Protein AF-R8CQ64-F1 (afdb_monomer_lite)

Radius of gyration: 15.0 Å; chains: 1; bounding box: 40×34×37 Å

Secondary structure (DSSP, 8-state):
------EE-TT-HHHHHHHHHTT--PEEP---TT-EETTEETHHHHHHHHHHHHHTT---PPP-SS---HHHHHHHTT--B-TTSPBPSSS-HHHHHHHHHHHHHIIIII-

pLDDT: mean 89.71, std 6.88, range [57.56, 97.0]

Organism: NCBI:txid1053205

Structure (mmCIF, N/CA/C/O backbone):
data_AF-R8CQ64-F1
#
_entry.id   AF-R8CQ64-F1
#
loop_
_atom_site.group_PDB
_atom_site.id
_atom_site.type_symbol
_atom_site.label_atom_id
_atom_site.label_alt_id
_atom_site.label_comp_id
_atom_site.label_asym_id
_atom_site.label_entity_id
_atom_site.label_seq_id
_atom_site.pdbx_PDB_ins_code
_atom_site.Cartn_x
_atom_site.Cartn_y
_atom_site.Cartn_z
_atom_site.occupancy
_atom_site.B_iso_or_equiv
_atom_site.auth_seq_id
_atom_site.auth_comp_id
_atom_site.auth_asym_id
_atom_site.auth_atom_id
_atom_site.pdbx_PDB_model_num
ATOM 1 N N . MET A 1 1 ? -7.937 -8.989 15.091 1.00 57.56 1 MET A N 1
ATOM 2 C CA . MET A 1 1 ? -7.576 -7.657 14.560 1.00 57.56 1 MET A CA 1
ATOM 3 C C . MET A 1 1 ? -8.377 -6.608 15.317 1.00 57.56 1 MET A C 1
ATOM 5 O O . MET A 1 1 ? -9.528 -6.883 15.626 1.00 57.56 1 MET A O 1
ATOM 9 N N . GLN A 1 2 ? -7.786 -5.466 15.674 1.00 62.28 2 GLN A N 1
ATOM 10 C CA . GLN A 1 2 ? -8.544 -4.305 16.157 1.00 62.28 2 GLN A CA 1
ATOM 11 C C . GLN A 1 2 ? -8.564 -3.273 15.032 1.00 62.28 2 GLN A C 1
ATOM 13 O O . GLN A 1 2 ? -7.505 -2.829 14.599 1.00 62.28 2 GLN A O 1
ATOM 18 N N . TYR A 1 3 ? -9.753 -2.933 14.543 1.00 68.56 3 TYR A N 1
ATOM 19 C CA . TYR A 1 3 ? -9.938 -1.910 13.517 1.00 68.56 3 TYR A CA 1
ATOM 20 C C . TYR A 1 3 ? -10.110 -0.567 14.216 1.00 68.56 3 TYR A C 1
ATOM 22 O O . TYR A 1 3 ? -11.097 -0.358 14.919 1.00 68.56 3 TYR A O 1
ATOM 30 N N . THR A 1 4 ? -9.115 0.306 14.095 1.00 75.12 4 THR A N 1
ATOM 31 C CA . THR A 1 4 ? -9.061 1.551 14.876 1.00 75.12 4 THR A CA 1
ATOM 32 C C . THR A 1 4 ? -9.400 2.792 14.066 1.00 75.12 4 THR A C 1
ATOM 34 O O . THR A 1 4 ? -9.793 3.789 14.655 1.00 75.12 4 THR A O 1
ATOM 37 N N . GLU A 1 5 ? -9.235 2.751 12.744 1.00 84.12 5 GLU A N 1
ATOM 38 C CA . GLU A 1 5 ? -9.330 3.932 11.887 1.00 84.12 5 GLU A CA 1
ATOM 39 C C . GLU A 1 5 ? -9.772 3.534 10.475 1.00 84.12 5 GLU A C 1
ATOM 41 O O . GLU A 1 5 ? -9.402 2.463 9.988 1.00 84.12 5 GLU A O 1
ATOM 46 N N . VAL A 1 6 ? -10.556 4.397 9.823 1.00 89.12 6 VAL A N 1
ATOM 47 C CA . VAL A 1 6 ? -11.001 4.207 8.436 1.00 89.12 6 VAL A CA 1
ATOM 48 C C . VAL A 1 6 ? -10.462 5.358 7.607 1.00 89.12 6 VAL A C 1
ATOM 50 O O . VAL A 1 6 ? -10.837 6.509 7.815 1.00 89.12 6 VAL A O 1
ATOM 53 N N . PHE A 1 7 ? -9.603 5.050 6.642 1.00 89.38 7 PHE A N 1
ATOM 54 C CA . PHE A 1 7 ? -9.057 6.045 5.731 1.00 89.38 7 PHE A CA 1
ATOM 55 C C . PHE A 1 7 ? -9.829 6.063 4.419 1.00 89.38 7 PHE A C 1
ATOM 57 O O . PHE A 1 7 ? -10.164 5.018 3.867 1.00 89.38 7 PHE A O 1
ATOM 64 N N . VAL A 1 8 ? -10.094 7.262 3.905 1.00 91.62 8 VAL A N 1
ATOM 65 C CA . VAL A 1 8 ? -10.775 7.441 2.620 1.00 91.62 8 VAL A CA 1
ATOM 66 C C . VAL A 1 8 ? -9.991 8.407 1.743 1.00 91.62 8 VAL A C 1
ATOM 68 O O . VAL A 1 8 ? -9.499 9.442 2.214 1.00 91.62 8 VAL A O 1
ATOM 71 N N . ASP A 1 9 ? -9.905 8.072 0.455 1.00 88.56 9 ASP A N 1
ATOM 72 C CA . ASP A 1 9 ? -9.287 8.923 -0.557 1.00 88.56 9 ASP A CA 1
ATOM 73 C C . ASP A 1 9 ? -9.901 10.343 -0.546 1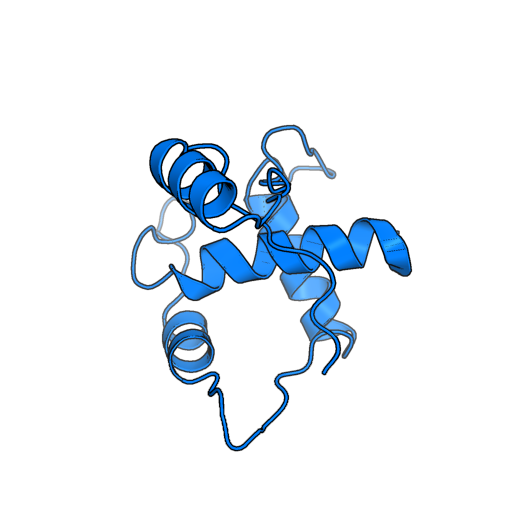.00 88.56 9 ASP A C 1
ATOM 75 O O . ASP A 1 9 ? -11.125 10.495 -0.404 1.00 88.56 9 ASP A O 1
ATOM 79 N N . PRO A 1 10 ? -9.103 11.420 -0.695 1.00 87.38 10 PRO A N 1
ATOM 80 C CA . PRO A 1 10 ? -9.616 12.785 -0.609 1.00 87.38 10 PRO A CA 1
ATOM 81 C C . PRO A 1 10 ? -10.662 13.133 -1.682 1.00 87.38 10 PRO A C 1
ATOM 83 O O . PRO A 1 10 ? -11.471 14.045 -1.467 1.00 87.38 10 PRO A O 1
ATOM 86 N N . ALA A 1 11 ? -10.654 12.441 -2.825 1.00 89.62 11 ALA A N 1
ATOM 87 C CA . ALA A 1 11 ? -11.611 12.614 -3.911 1.00 89.62 11 ALA A CA 1
ATOM 88 C C . ALA A 1 11 ? -12.969 11.950 -3.619 1.00 89.62 11 ALA A C 1
ATOM 90 O O . ALA A 1 11 ? -13.995 12.422 -4.117 1.00 89.62 11 ALA A O 1
ATOM 91 N N . CYS A 1 12 ? -13.021 10.931 -2.755 1.00 92.50 12 CYS A N 1
ATOM 92 C CA . CYS A 1 12 ? -14.225 10.159 -2.424 1.00 92.50 12 CYS A CA 1
ATOM 93 C C . CYS A 1 12 ? -15.146 10.872 -1.414 1.00 92.50 12 CYS A C 1
ATOM 95 O O . CYS A 1 12 ? -15.534 10.321 -0.385 1.00 92.50 12 CYS A O 1
ATOM 97 N N . LYS A 1 13 ? -15.535 12.120 -1.707 1.00 92.75 13 LYS A N 1
ATOM 98 C CA . LYS A 1 13 ? -16.343 12.950 -0.795 1.00 92.75 13 LYS A CA 1
ATOM 99 C C . LYS A 1 13 ? -17.699 12.324 -0.452 1.00 92.75 13 LYS A C 1
ATOM 101 O O . LYS A 1 13 ? -18.063 12.342 0.714 1.00 92.75 13 LYS A O 1
ATOM 106 N N . SER A 1 14 ? -18.401 11.754 -1.438 1.00 95.62 14 SER A N 1
ATOM 107 C CA . SER A 1 14 ? -19.717 11.124 -1.223 1.00 95.62 14 SER A CA 1
ATOM 108 C C . SER A 1 14 ? -19.633 9.963 -0.235 1.00 95.62 14 SER A C 1
ATOM 110 O O . SER A 1 14 ? -20.407 9.911 0.712 1.00 95.62 14 SER A O 1
ATOM 112 N N . LEU A 1 15 ? -18.632 9.092 -0.400 1.00 94.44 15 LEU A N 1
ATOM 113 C CA . LEU A 1 15 ? -18.414 7.953 0.491 1.00 94.44 15 LEU A CA 1
ATOM 114 C C . LEU A 1 15 ? -18.175 8.404 1.936 1.00 94.44 15 LEU A C 1
ATOM 116 O O . LEU A 1 15 ? -18.703 7.802 2.862 1.00 94.44 15 LEU A O 1
ATOM 120 N N . ARG A 1 16 ? -17.414 9.485 2.151 1.00 93.56 16 ARG A N 1
ATOM 121 C CA . ARG A 1 16 ? -17.204 10.004 3.512 1.00 93.56 16 ARG A CA 1
ATOM 122 C C . ARG A 1 16 ? -18.505 10.471 4.158 1.00 93.56 16 ARG A C 1
ATOM 124 O O . ARG A 1 16 ? -18.729 10.166 5.323 1.00 93.56 16 ARG A O 1
ATOM 131 N N . GLU A 1 17 ? -19.366 11.157 3.408 1.00 95.25 17 GLU A N 1
ATOM 132 C CA . GLU A 1 17 ? -20.675 11.566 3.931 1.00 95.25 17 GLU A CA 1
ATOM 133 C C . GLU A 1 17 ? -21.584 10.363 4.211 1.00 95.25 17 GLU A C 1
ATOM 135 O O . GLU A 1 17 ? -22.288 10.347 5.218 1.00 95.25 17 GLU A O 1
ATOM 140 N N . GLU A 1 18 ? -21.529 9.318 3.385 1.00 96.50 18 GLU A N 1
ATOM 141 C CA . GLU A 1 18 ? -22.249 8.066 3.643 1.00 96.50 18 GLU A CA 1
ATOM 142 C C . GLU A 1 18 ? -21.749 7.358 4.911 1.00 96.50 18 GLU A C 1
ATOM 144 O O . GLU A 1 18 ? -22.557 6.895 5.716 1.00 96.50 18 GLU A O 1
ATOM 149 N N . LEU A 1 19 ? -20.434 7.337 5.150 1.00 94.94 19 LEU A N 1
ATOM 150 C CA . LEU A 1 19 ? -19.851 6.803 6.385 1.00 94.94 19 LEU A CA 1
ATOM 151 C C . LEU A 1 19 ? -20.298 7.601 7.620 1.00 94.94 19 LEU A C 1
ATOM 153 O O . LEU A 1 19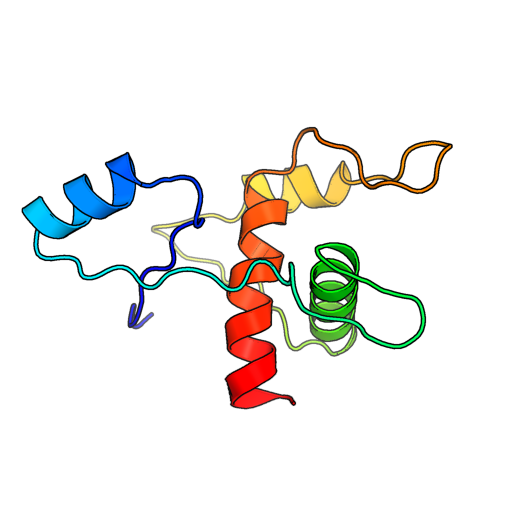 ? -20.631 7.000 8.646 1.00 94.94 19 LEU A O 1
ATOM 157 N N . HIS A 1 20 ? -20.401 8.932 7.516 1.00 94.19 20 HIS A N 1
ATOM 158 C CA . HIS A 1 20 ? -20.931 9.767 8.598 1.00 94.19 20 HIS A CA 1
ATOM 159 C C . HIS A 1 20 ? -22.372 9.388 8.976 1.00 94.19 20 HIS A C 1
ATOM 161 O O . HIS A 1 20 ? -22.705 9.383 10.164 1.00 94.19 20 HIS A O 1
ATOM 167 N N . LEU A 1 21 ? -23.217 9.032 7.999 1.00 97.00 21 LEU A N 1
ATOM 168 C CA . LEU A 1 21 ? -24.609 8.626 8.242 1.00 97.00 21 LEU A CA 1
ATOM 169 C C . LEU A 1 21 ? -24.723 7.338 9.067 1.00 97.00 21 LEU A C 1
ATOM 171 O O . LEU A 1 21 ? -25.706 7.166 9.787 1.00 97.00 21 LEU A O 1
ATOM 175 N N . ILE A 1 22 ? -23.717 6.463 9.000 1.00 95.56 22 ILE A N 1
ATOM 176 C CA . ILE A 1 22 ? -23.633 5.229 9.799 1.00 95.56 22 ILE A CA 1
ATOM 177 C C . ILE A 1 22 ? -22.686 5.361 11.002 1.00 95.56 22 ILE A C 1
ATOM 179 O O . ILE A 1 22 ? -22.222 4.363 11.548 1.00 95.56 22 ILE A O 1
ATOM 183 N N . CYS A 1 23 ? -22.418 6.598 11.434 1.00 92.94 23 CYS A N 1
ATOM 184 C CA . CYS A 1 23 ? -21.596 6.936 12.600 1.00 92.94 23 CYS A CA 1
ATOM 185 C C . CYS A 1 23 ? -20.122 6.499 12.514 1.00 92.94 23 CYS A C 1
ATOM 187 O O . CYS A 1 23 ? -19.446 6.430 13.541 1.00 92.94 23 CYS A O 1
ATOM 189 N N . ILE A 1 24 ? -19.597 6.269 11.310 1.00 92.62 24 ILE A N 1
ATOM 190 C CA . ILE A 1 24 ? -18.162 6.094 11.077 1.00 92.62 24 ILE A CA 1
ATOM 191 C C . ILE A 1 24 ? -17.561 7.473 10.796 1.00 92.62 24 ILE A C 1
ATOM 193 O O . ILE A 1 24 ? -18.092 8.237 9.994 1.00 92.62 24 ILE A O 1
ATOM 197 N N . GLN A 1 25 ? -16.467 7.812 11.476 1.00 91.12 25 GLN A N 1
ATOM 198 C CA . GLN A 1 25 ? -15.737 9.069 11.284 1.00 91.12 25 GLN A CA 1
ATOM 199 C C . GLN A 1 25 ? -14.453 8.779 10.496 1.00 91.12 25 GLN A C 1
ATOM 201 O O . GLN A 1 25 ? -13.457 8.412 11.113 1.00 91.12 25 GLN A O 1
ATOM 206 N N . PRO A 1 26 ? -14.463 8.865 9.152 1.00 91.69 26 PRO A N 1
ATOM 207 C CA . PRO A 1 26 ? -13.292 8.542 8.356 1.00 91.69 26 PRO A CA 1
ATOM 208 C C . PRO A 1 26 ? -12.246 9.658 8.390 1.00 91.69 26 PRO A C 1
ATOM 210 O O . PRO A 1 26 ? -12.554 10.846 8.254 1.00 91.69 26 PRO A O 1
ATOM 213 N N . SER A 1 27 ? -10.984 9.257 8.447 1.00 89.94 27 SER A N 1
ATOM 214 C CA . SER A 1 27 ? -9.843 10.140 8.252 1.00 89.94 27 SER A CA 1
ATOM 215 C C . SER A 1 27 ? -9.534 10.333 6.766 1.00 89.94 27 SER A C 1
ATOM 217 O O . SER A 1 27 ? -9.633 9.416 5.946 1.00 89.94 27 SER A O 1
ATOM 219 N N . VAL A 1 28 ? -9.122 11.549 6.398 1.00 86.88 28 VAL A N 1
ATOM 220 C CA . VAL A 1 28 ? -8.601 11.810 5.050 1.00 86.88 28 VAL A CA 1
ATOM 221 C C . VAL A 1 28 ? -7.230 11.177 4.933 1.00 86.88 28 VAL A C 1
ATOM 223 O O . VAL A 1 28 ? -6.354 11.428 5.761 1.00 86.88 28 VAL A O 1
ATOM 226 N N . VAL A 1 29 ? -7.044 10.381 3.891 1.00 84.31 29 VAL A N 1
ATOM 227 C CA . VAL A 1 29 ? -5.804 9.644 3.734 1.00 84.31 29 VAL A CA 1
ATOM 228 C C . VAL A 1 29 ? -4.650 10.509 3.227 1.00 84.31 29 VAL A C 1
ATOM 230 O O . VAL A 1 29 ? -4.837 11.472 2.478 1.00 84.31 29 VAL A O 1
ATOM 233 N N . ASP A 1 30 ? -3.434 10.156 3.638 1.00 82.62 30 ASP A N 1
ATOM 234 C CA . ASP A 1 30 ? -2.209 10.774 3.144 1.00 82.62 30 ASP A CA 1
ATOM 235 C C . ASP A 1 30 ? -1.779 10.147 1.814 1.00 82.62 30 ASP A C 1
ATOM 237 O O . ASP A 1 30 ? -1.087 9.127 1.764 1.00 82.62 30 ASP A O 1
ATOM 241 N N . ASN A 1 31 ? -2.168 10.808 0.729 1.00 79.38 31 ASN A N 1
ATOM 242 C CA . ASN A 1 31 ? -1.853 10.411 -0.640 1.00 79.38 31 ASN A CA 1
ATOM 243 C C . ASN A 1 31 ? -0.491 10.926 -1.146 1.00 79.38 31 ASN A C 1
ATOM 245 O O . ASN A 1 31 ? -0.256 10.986 -2.353 1.00 79.38 31 ASN A O 1
ATOM 249 N N . ASN A 1 32 ? 0.396 11.364 -0.243 1.00 80.56 32 ASN A N 1
ATOM 250 C CA . ASN A 1 32 ? 1.729 11.894 -0.544 1.00 80.56 32 ASN A CA 1
ATOM 251 C C . ASN A 1 32 ? 1.785 13.106 -1.482 1.00 80.56 32 ASN A C 1
ATOM 253 O O . ASN A 1 32 ? 2.887 13.495 -1.854 1.00 80.56 32 ASN A O 1
ATOM 257 N N . VAL A 1 33 ? 0.674 13.757 -1.850 1.00 78.25 33 VAL A N 1
ATOM 258 C CA . VAL A 1 33 ? 0.674 14.862 -2.839 1.00 78.25 33 VAL A CA 1
ATOM 259 C C . VAL A 1 33 ? 1.669 15.980 -2.498 1.00 78.25 33 VAL A C 1
ATOM 261 O O . VAL A 1 33 ? 2.188 16.647 -3.391 1.00 78.25 33 VAL A O 1
ATOM 264 N N . ARG A 1 34 ? 1.962 16.182 -1.209 1.00 79.50 34 ARG A N 1
ATOM 265 C CA . ARG A 1 34 ? 2.911 17.195 -0.719 1.00 79.50 34 ARG A CA 1
ATOM 266 C C . ARG A 1 34 ? 4.288 16.638 -0.340 1.00 79.50 34 ARG A C 1
ATOM 268 O O . ARG A 1 34 ? 5.163 17.418 0.026 1.00 79.50 34 ARG A O 1
ATOM 275 N N . ASP A 1 35 ? 4.488 15.325 -0.399 1.00 78.69 35 ASP A N 1
ATOM 276 C CA . ASP A 1 35 ? 5.736 14.689 0.013 1.00 78.69 35 ASP A CA 1
ATOM 277 C C . ASP A 1 35 ? 6.791 14.770 -1.107 1.00 78.69 35 ASP A C 1
ATOM 279 O O . ASP A 1 35 ? 6.532 14.468 -2.275 1.00 78.69 35 ASP A O 1
ATOM 283 N N . ILE A 1 36 ? 8.013 15.151 -0.722 1.00 79.44 36 ILE A N 1
ATOM 284 C CA . ILE A 1 36 ? 9.214 15.167 -1.566 1.00 79.44 36 ILE A CA 1
ATOM 285 C C . ILE A 1 36 ? 10.319 14.434 -0.799 1.00 79.44 36 ILE A C 1
ATOM 287 O O . ILE A 1 36 ? 10.600 14.775 0.352 1.00 79.44 36 ILE A O 1
ATOM 291 N N . LYS A 1 37 ? 10.955 13.438 -1.421 1.00 78.12 37 LYS A N 1
ATOM 292 C CA . LYS A 1 37 ? 12.088 12.697 -0.847 1.00 78.12 37 LYS A CA 1
ATOM 293 C C . LYS A 1 37 ? 13.175 12.536 -1.908 1.00 78.12 37 LYS A C 1
ATOM 295 O O . LYS A 1 37 ? 13.034 11.745 -2.832 1.00 78.12 37 LYS A O 1
ATOM 300 N N . GLY A 1 38 ? 14.256 13.307 -1.788 1.00 84.19 38 GLY A N 1
ATOM 301 C CA . GLY A 1 38 ? 15.287 13.358 -2.827 1.00 84.19 38 GLY A CA 1
ATOM 302 C C . GLY A 1 38 ? 14.690 13.797 -4.169 1.00 84.19 38 GLY A C 1
ATOM 303 O O . GLY A 1 38 ? 14.137 14.892 -4.270 1.00 84.19 38 GLY A O 1
ATOM 304 N N . SER A 1 39 ? 14.781 12.932 -5.181 1.00 82.62 39 SER A N 1
ATOM 305 C CA . SER A 1 39 ? 14.159 13.122 -6.498 1.00 82.62 39 SER A CA 1
ATOM 306 C C . SER A 1 39 ? 12.697 12.658 -6.579 1.00 82.62 39 SER A C 1
ATOM 308 O O . SER A 1 39 ? 11.993 13.082 -7.495 1.00 82.62 39 SER A O 1
ATOM 310 N N . SER A 1 40 ? 12.230 11.822 -5.645 1.00 83.31 40 SER A N 1
ATOM 311 C CA . SER A 1 40 ? 10.873 11.257 -5.622 1.00 83.31 40 SER A CA 1
ATOM 312 C C . SER A 1 40 ? 9.854 12.286 -5.120 1.00 83.31 40 SER A C 1
ATOM 314 O O . SER A 1 40 ? 10.119 13.023 -4.163 1.00 83.31 40 SER A O 1
ATOM 316 N N . LYS A 1 41 ? 8.670 12.340 -5.742 1.00 86.12 41 LYS A N 1
ATOM 317 C CA . LYS A 1 41 ? 7.582 13.266 -5.375 1.00 86.12 41 LYS A CA 1
ATOM 318 C C . LYS A 1 41 ? 6.220 12.590 -5.467 1.00 86.12 41 LYS A C 1
ATOM 320 O O . LYS A 1 41 ? 6.003 11.770 -6.355 1.00 86.12 41 LYS A O 1
ATOM 325 N N . GLY A 1 42 ? 5.280 12.986 -4.613 1.00 87.69 42 GLY A N 1
ATOM 326 C CA . GLY A 1 42 ? 3.902 12.509 -4.742 1.00 87.69 42 GLY A CA 1
ATOM 327 C C . GLY A 1 42 ? 3.786 11.001 -4.509 1.00 87.69 42 GLY A C 1
ATOM 328 O O . GLY A 1 42 ? 4.466 10.446 -3.643 1.00 87.69 42 GLY A O 1
ATOM 329 N N . LYS A 1 43 ? 2.975 10.340 -5.346 1.00 86.88 43 LYS A N 1
ATOM 330 C CA . LYS A 1 43 ? 2.745 8.884 -5.339 1.00 86.88 43 LYS A CA 1
ATOM 331 C C . LYS A 1 43 ? 4.034 8.057 -5.327 1.00 86.88 43 LYS A C 1
ATOM 333 O O . LYS A 1 43 ? 4.099 7.041 -4.645 1.00 86.88 43 LYS A O 1
ATOM 338 N N . GLU A 1 44 ? 5.089 8.531 -5.994 1.00 90.56 44 GLU A N 1
ATOM 339 C CA . GLU A 1 44 ? 6.386 7.845 -6.047 1.00 90.56 44 GLU A CA 1
ATOM 340 C C . GLU A 1 44 ? 7.008 7.680 -4.659 1.00 90.56 44 GLU A C 1
ATOM 342 O O . GLU A 1 44 ? 7.607 6.652 -4.362 1.00 90.56 44 GLU A O 1
ATOM 347 N N . VAL A 1 45 ? 6.812 8.658 -3.768 1.00 91.19 45 VAL A N 1
ATOM 348 C CA . VAL A 1 45 ? 7.285 8.562 -2.380 1.00 91.19 45 VAL A CA 1
ATOM 349 C C . VAL A 1 45 ? 6.522 7.477 -1.619 1.00 91.19 45 VAL A C 1
ATOM 351 O O . VAL A 1 45 ? 7.125 6.763 -0.818 1.00 91.19 45 VAL A O 1
ATOM 354 N N . GLY A 1 46 ? 5.215 7.347 -1.857 1.00 91.44 46 GLY A N 1
ATOM 355 C CA . GLY A 1 46 ? 4.386 6.294 -1.266 1.00 91.44 46 GLY A CA 1
ATOM 356 C C . GLY A 1 46 ? 4.813 4.906 -1.730 1.00 91.44 46 GLY A C 1
ATOM 357 O O . GLY A 1 46 ? 5.041 4.026 -0.899 1.00 91.44 46 GLY A O 1
ATOM 358 N N . ILE A 1 47 ? 5.013 4.744 -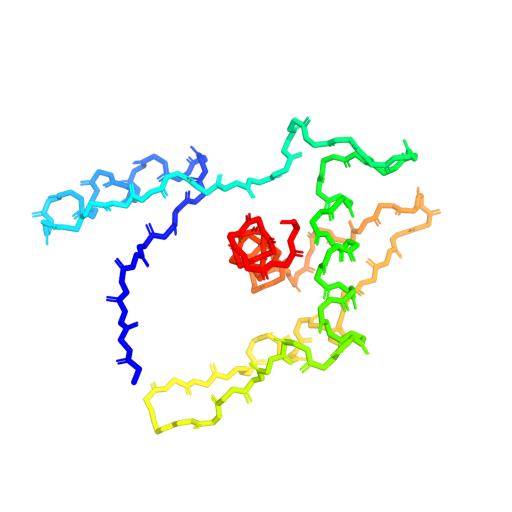3.041 1.00 92.69 47 ILE A N 1
ATOM 359 C CA . ILE A 1 47 ? 5.511 3.504 -3.652 1.00 92.69 47 ILE A CA 1
ATOM 360 C C . ILE A 1 47 ? 6.881 3.138 -3.071 1.00 92.69 47 ILE A C 1
ATOM 362 O O . ILE A 1 47 ? 7.072 2.016 -2.610 1.00 92.69 47 ILE A O 1
ATOM 366 N N . GLU A 1 48 ? 7.818 4.087 -3.011 1.00 92.19 48 GLU A N 1
ATOM 367 C CA . GLU A 1 48 ? 9.151 3.860 -2.441 1.00 92.19 48 GLU A CA 1
ATOM 368 C C . GLU A 1 48 ? 9.071 3.442 -0.962 1.00 92.19 48 GLU A C 1
ATOM 370 O O . GLU A 1 48 ? 9.786 2.546 -0.514 1.00 92.19 48 GLU A O 1
ATOM 375 N N . ARG A 1 49 ? 8.191 4.063 -0.167 1.00 92.62 49 ARG A N 1
ATOM 376 C CA . ARG A 1 49 ? 7.988 3.671 1.237 1.00 92.62 49 ARG A CA 1
ATOM 377 C C . ARG A 1 49 ? 7.418 2.265 1.365 1.00 92.62 49 ARG A C 1
ATOM 379 O O . ARG A 1 49 ? 7.874 1.539 2.241 1.00 92.62 49 ARG A O 1
ATOM 386 N N . LEU A 1 50 ? 6.455 1.886 0.526 1.00 94.00 50 LEU A N 1
ATOM 387 C CA . LEU A 1 50 ? 5.882 0.539 0.538 1.00 94.00 50 LEU A CA 1
ATOM 388 C C . LEU A 1 50 ? 6.919 -0.511 0.121 1.00 94.00 50 LEU A C 1
ATOM 390 O O . LEU A 1 50 ? 7.061 -1.538 0.774 1.00 94.00 50 LEU A O 1
ATOM 394 N N . GLN A 1 51 ? 7.721 -0.224 -0.906 1.00 93.69 51 GLN A N 1
ATOM 395 C CA . GLN A 1 51 ? 8.835 -1.092 -1.293 1.00 93.69 51 GLN A CA 1
ATOM 396 C C . GLN A 1 51 ? 9.831 -1.286 -0.145 1.00 93.69 51 GLN A C 1
ATOM 398 O O . GLN A 1 51 ? 10.285 -2.405 0.094 1.00 93.69 51 GLN A O 1
ATOM 403 N N . ASN A 1 52 ? 10.145 -0.219 0.594 1.00 93.38 52 ASN A N 1
ATOM 404 C CA . ASN A 1 52 ? 11.036 -0.299 1.749 1.00 93.38 52 ASN A CA 1
ATOM 405 C C . ASN A 1 52 ? 10.447 -1.153 2.881 1.00 93.38 52 ASN A C 1
ATOM 407 O O . ASN A 1 52 ? 11.172 -1.962 3.451 1.00 93.38 52 ASN A O 1
ATOM 411 N N . THR A 1 53 ? 9.162 -1.008 3.215 1.00 94.44 53 THR A N 1
ATOM 412 C CA . THR A 1 53 ? 8.549 -1.812 4.286 1.00 94.44 53 THR A CA 1
ATOM 413 C C . THR A 1 53 ? 8.429 -3.283 3.902 1.00 94.44 53 THR A C 1
ATOM 415 O O . THR A 1 53 ? 8.659 -4.138 4.751 1.00 94.44 53 THR A O 1
ATOM 418 N N . ILE A 1 54 ? 8.176 -3.597 2.628 1.00 94.31 54 ILE A N 1
ATOM 419 C CA . ILE A 1 54 ? 8.253 -4.974 2.116 1.00 94.31 54 ILE A CA 1
ATOM 420 C C . ILE A 1 54 ? 9.687 -5.511 2.227 1.00 94.31 54 ILE A C 1
ATOM 422 O O . ILE A 1 54 ? 9.903 -6.581 2.788 1.00 94.31 54 ILE A O 1
ATOM 426 N N . THR A 1 55 ? 10.675 -4.755 1.741 1.00 95.44 55 THR A N 1
ATOM 427 C CA . THR A 1 55 ? 12.093 -5.169 1.738 1.00 95.44 55 THR A CA 1
ATOM 428 C C . THR A 1 55 ? 12.639 -5.382 3.151 1.00 95.44 55 THR A C 1
ATOM 430 O O . THR A 1 55 ? 13.455 -6.270 3.368 1.00 95.44 55 THR A O 1
ATOM 433 N N . ASN A 1 56 ? 12.174 -4.588 4.116 1.00 95.06 56 ASN A N 1
ATOM 434 C CA . ASN A 1 56 ? 12.585 -4.673 5.516 1.00 95.06 56 ASN A CA 1
ATOM 435 C C . ASN A 1 56 ? 11.750 -5.668 6.340 1.00 95.06 56 ASN A C 1
ATOM 437 O O . ASN A 1 56 ? 11.848 -5.646 7.565 1.00 95.06 56 ASN A O 1
ATOM 441 N N . GLU A 1 57 ? 10.906 -6.488 5.703 1.00 94.31 57 GLU A N 1
ATOM 442 C CA . GLU A 1 57 ? 10.041 -7.477 6.371 1.00 94.31 57 GLU A CA 1
ATOM 443 C C . GLU A 1 57 ? 9.054 -6.855 7.387 1.00 94.31 57 GLU A C 1
ATOM 445 O O . GLU A 1 57 ? 8.632 -7.485 8.354 1.00 94.31 57 GLU A O 1
ATOM 450 N N . GLN A 1 58 ? 8.666 -5.594 7.169 1.00 93.88 58 GLN A N 1
ATOM 451 C CA . GLN A 1 58 ? 7.713 -4.845 8.001 1.00 93.88 58 GLN A CA 1
ATOM 452 C C . GLN A 1 58 ? 6.281 -4.889 7.453 1.00 93.88 58 GLN A C 1
ATOM 454 O O . GLN A 1 58 ? 5.338 -4.551 8.166 1.00 93.88 58 GLN A O 1
ATOM 459 N N . PHE A 1 59 ? 6.113 -5.276 6.190 1.00 93.62 59 PHE A N 1
ATOM 460 C CA . PHE A 1 59 ? 4.814 -5.481 5.559 1.00 93.62 59 PHE A CA 1
ATOM 461 C C . PHE A 1 59 ? 4.495 -6.977 5.512 1.00 93.62 59 PHE A C 1
ATOM 463 O O . PHE A 1 59 ? 5.277 -7.760 4.974 1.00 93.62 59 PHE A O 1
ATOM 470 N N . LEU A 1 60 ? 3.340 -7.369 6.053 1.00 92.44 60 LEU A N 1
ATOM 471 C CA . LEU A 1 60 ? 2.896 -8.761 6.114 1.00 92.44 60 LEU A CA 1
ATOM 472 C C . LEU A 1 60 ? 1.467 -8.880 5.587 1.00 92.44 60 LEU A C 1
ATOM 474 O O . LEU A 1 60 ? 0.598 -8.090 5.952 1.00 92.44 60 LEU A O 1
ATOM 478 N N . LEU A 1 61 ? 1.221 -9.914 4.784 1.00 93.12 61 LEU A N 1
ATOM 479 C CA . LEU A 1 61 ? -0.129 -10.365 4.462 1.00 93.12 61 LEU A CA 1
ATOM 480 C C . LEU A 1 61 ? -0.539 -11.405 5.503 1.00 93.12 61 LEU A C 1
ATOM 482 O O . LEU A 1 61 ? 0.146 -12.411 5.687 1.00 93.12 61 LEU A O 1
ATOM 486 N N . VAL A 1 62 ? -1.631 -11.136 6.213 1.00 91.56 62 VAL A N 1
ATOM 487 C CA . VAL A 1 62 ? -2.128 -12.005 7.283 1.00 91.56 62 VAL A CA 1
ATOM 488 C C . VAL A 1 62 ? -3.302 -12.815 6.750 1.00 91.56 62 VAL A C 1
ATOM 490 O O . VAL A 1 62 ? -4.309 -12.243 6.344 1.00 91.56 62 VAL A O 1
ATOM 493 N N . GLU A 1 63 ? -3.167 -14.138 6.764 1.00 93.44 63 GLU A N 1
ATOM 494 C CA . GLU A 1 63 ? -4.251 -15.064 6.421 1.00 93.44 63 GLU A CA 1
ATOM 495 C C . GLU A 1 63 ? -5.312 -15.104 7.526 1.00 93.44 63 GLU A C 1
ATOM 497 O O . GLU A 1 63 ? -4.982 -15.202 8.714 1.00 93.44 63 GLU A O 1
ATOM 502 N N . CYS A 1 64 ? -6.589 -15.041 7.144 1.00 91.50 64 CYS A N 1
ATOM 503 C CA . CYS A 1 64 ? -7.722 -15.175 8.059 1.00 91.50 64 CYS A CA 1
ATOM 504 C C . CYS A 1 64 ? -8.973 -15.695 7.333 1.00 91.50 64 CYS A C 1
ATOM 506 O O . CYS A 1 64 ? -9.032 -15.677 6.109 1.00 91.50 64 CYS A O 1
ATOM 508 N N . ASP A 1 65 ? -9.987 -16.135 8.083 1.00 92.50 65 ASP A N 1
ATOM 509 C CA . ASP A 1 65 ? -11.193 -16.748 7.498 1.00 92.50 65 ASP A CA 1
ATOM 510 C C . ASP A 1 65 ? -12.173 -15.733 6.873 1.00 92.50 65 ASP A C 1
ATOM 512 O O . ASP A 1 65 ? -13.030 -16.110 6.077 1.00 92.50 65 ASP A O 1
ATOM 516 N N . GLU A 1 66 ? -12.097 -14.457 7.266 1.00 92.06 66 GLU A N 1
ATOM 517 C CA . GLU A 1 66 ? -13.095 -13.430 6.918 1.00 92.06 66 GLU A CA 1
ATOM 518 C C . GLU A 1 66 ? -12.690 -12.575 5.709 1.00 92.06 66 GLU A C 1
ATOM 520 O O . GLU A 1 66 ? -13.547 -12.120 4.952 1.00 92.06 66 GLU A O 1
ATOM 525 N N . TYR A 1 67 ? -11.386 -12.372 5.516 1.00 89.31 67 TYR A N 1
ATOM 526 C CA . TYR A 1 67 ? -10.821 -11.512 4.481 1.00 89.31 67 TYR A CA 1
ATOM 527 C C . TYR A 1 67 ? -9.659 -12.217 3.791 1.00 89.31 67 TYR A C 1
ATOM 529 O O . TYR A 1 67 ? -8.890 -12.930 4.436 1.00 89.31 67 TYR A O 1
ATOM 537 N N . ASP A 1 68 ? -9.498 -11.956 2.497 1.00 92.56 68 ASP A N 1
ATOM 538 C CA . ASP A 1 68 ? -8.368 -12.434 1.710 1.00 92.56 68 ASP A CA 1
ATOM 539 C C . ASP A 1 68 ? -7.517 -11.273 1.182 1.00 92.56 68 ASP A C 1
ATOM 541 O O . ASP A 1 68 ? -7.835 -10.091 1.333 1.00 92.56 68 ASP A O 1
ATOM 545 N N . HIS A 1 69 ? -6.402 -11.630 0.554 1.00 94.81 69 HIS A N 1
ATOM 546 C CA . HIS A 1 69 ? -5.487 -10.699 -0.097 1.00 94.81 69 HIS A CA 1
ATOM 547 C C . HIS A 1 69 ? -5.330 -11.013 -1.595 1.00 94.81 69 HIS A C 1
ATOM 549 O O . HIS A 1 69 ? -4.311 -10.683 -2.209 1.00 94.81 69 HIS A O 1
ATOM 555 N N . TYR A 1 70 ? -6.339 -11.651 -2.202 1.00 94.50 70 TYR A N 1
ATOM 556 C CA . TYR A 1 70 ? -6.302 -12.107 -3.594 1.00 94.50 70 TYR A CA 1
ATOM 557 C C . TYR A 1 70 ? -6.058 -10.948 -4.563 1.00 94.50 70 TYR A C 1
ATOM 559 O O . TYR A 1 70 ? -5.179 -11.029 -5.423 1.00 94.50 70 TYR A O 1
ATOM 567 N N . ASN A 1 71 ? -6.804 -9.850 -4.404 1.00 94.94 71 ASN A N 1
ATOM 568 C CA . ASN A 1 71 ? -6.669 -8.690 -5.285 1.00 94.94 71 ASN A CA 1
ATOM 569 C C . ASN A 1 71 ? -5.296 -8.032 -5.137 1.00 94.94 71 ASN A C 1
ATOM 571 O O . ASN A 1 71 ? -4.666 -7.743 -6.147 1.00 94.94 71 ASN A O 1
ATOM 575 N N . PHE A 1 72 ? -4.778 -7.895 -3.913 1.00 95.50 72 PHE A N 1
ATOM 576 C CA . PHE A 1 72 ? -3.432 -7.363 -3.697 1.00 95.50 72 PHE A CA 1
ATOM 577 C C . PHE A 1 72 ? -2.360 -8.225 -4.385 1.00 95.50 72 PHE A C 1
ATOM 579 O O . PHE A 1 72 ? -1.538 -7.695 -5.130 1.00 95.50 72 PHE A O 1
ATOM 586 N N . LEU A 1 73 ? -2.391 -9.555 -4.204 1.00 96.19 73 LEU A N 1
ATOM 587 C CA . LEU A 1 73 ? -1.428 -10.467 -4.842 1.00 96.19 73 LEU A CA 1
ATOM 588 C C . LEU A 1 73 ? -1.527 -10.472 -6.369 1.00 96.19 73 LEU A C 1
ATOM 590 O O . LEU A 1 73 ? -0.515 -10.574 -7.064 1.00 96.19 73 LEU A O 1
ATOM 594 N N . LYS A 1 74 ? -2.742 -10.372 -6.907 1.00 95.69 74 LYS A N 1
ATOM 595 C CA . LYS A 1 74 ? -2.953 -10.277 -8.349 1.00 95.69 74 LYS A CA 1
ATOM 596 C C . LYS A 1 74 ? -2.381 -8.972 -8.898 1.00 95.69 74 LYS A C 1
ATOM 598 O O . LYS A 1 74 ? -1.649 -8.991 -9.884 1.00 95.69 74 LYS A O 1
ATOM 603 N N . GLU A 1 75 ? -2.720 -7.855 -8.268 1.00 96.38 75 GLU A N 1
ATOM 604 C CA . GLU A 1 75 ? -2.336 -6.522 -8.721 1.00 96.38 75 GLU A CA 1
ATOM 605 C C . GLU A 1 75 ? -0.827 -6.292 -8.597 1.00 96.38 75 GLU A C 1
ATOM 607 O O . GLU A 1 75 ? -0.210 -5.820 -9.550 1.00 96.38 75 GLU A O 1
ATOM 612 N N . ILE A 1 76 ? -0.186 -6.720 -7.501 1.00 94.62 76 ILE A N 1
ATOM 613 C CA . ILE A 1 76 ? 1.272 -6.570 -7.329 1.00 94.62 76 ILE A CA 1
ATOM 614 C C . ILE A 1 76 ? 2.073 -7.333 -8.391 1.00 94.62 76 ILE A C 1
ATOM 616 O O . ILE A 1 76 ? 3.143 -6.882 -8.792 1.00 94.62 76 ILE A O 1
ATOM 620 N N . GLY A 1 77 ? 1.538 -8.444 -8.906 1.00 94.12 77 GLY A N 1
ATOM 621 C CA . GLY A 1 77 ? 2.134 -9.177 -10.026 1.00 94.12 77 GLY A CA 1
ATOM 622 C C . GLY A 1 77 ? 1.962 -8.499 -11.392 1.00 94.12 77 GLY A C 1
ATOM 623 O O . GLY A 1 77 ? 2.656 -8.863 -12.339 1.00 94.12 77 GLY A O 1
ATOM 624 N N . MET A 1 78 ? 1.049 -7.532 -11.511 1.00 94.06 78 MET A N 1
ATOM 625 C CA . MET A 1 78 ? 0.736 -6.813 -12.754 1.00 94.06 78 MET A CA 1
ATOM 626 C C . MET A 1 78 ? 1.230 -5.360 -12.758 1.00 94.06 78 MET A C 1
ATOM 628 O O . MET A 1 78 ? 1.252 -4.726 -13.815 1.00 94.06 78 MET A O 1
ATOM 632 N N . TYR A 1 79 ? 1.622 -4.827 -11.601 1.00 93.56 79 TYR A N 1
ATOM 633 C CA . TYR A 1 79 ? 1.985 -3.427 -11.439 1.00 93.56 79 TYR A CA 1
ATOM 634 C C . TYR A 1 79 ? 3.365 -3.129 -12.019 1.00 93.56 79 TYR A C 1
ATOM 636 O O . TYR A 1 79 ? 4.407 -3.454 -11.447 1.00 93.56 79 TYR A O 1
ATOM 644 N N . VAL A 1 80 ? 3.361 -2.503 -13.191 1.00 94.06 80 VAL A N 1
ATOM 645 C CA . VAL A 1 80 ? 4.559 -2.197 -13.975 1.00 94.06 80 VAL A CA 1
ATOM 646 C C . VAL A 1 80 ? 4.663 -0.703 -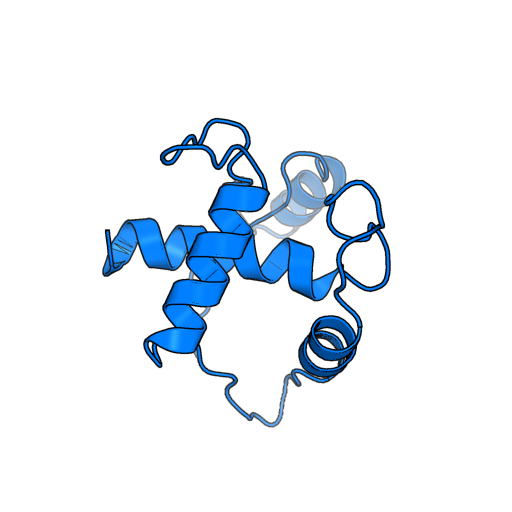14.251 1.00 94.06 80 VAL A C 1
ATOM 648 O O . VAL A 1 80 ? 3.701 0.051 -14.101 1.00 94.06 80 VAL A O 1
ATOM 651 N N . ARG A 1 81 ? 5.846 -0.266 -14.684 1.00 93.69 81 ARG A N 1
ATOM 652 C CA . ARG A 1 81 ? 6.039 1.078 -15.234 1.00 93.69 81 ARG A CA 1
ATOM 653 C C . ARG A 1 81 ? 5.859 1.060 -16.745 1.00 93.69 81 ARG A C 1
ATOM 655 O O . ARG A 1 81 ? 6.254 0.107 -17.413 1.00 93.69 81 ARG A O 1
ATOM 662 N N . LEU A 1 82 ? 5.272 2.131 -17.258 1.00 94.38 82 LEU A N 1
ATOM 663 C CA . LEU A 1 82 ? 5.197 2.436 -18.680 1.00 94.38 82 LEU A CA 1
ATOM 664 C C . LEU A 1 82 ? 6.567 2.903 -19.197 1.00 94.38 82 LEU A C 1
ATOM 666 O O . LEU A 1 82 ? 7.457 3.247 -18.419 1.00 94.38 82 LEU A O 1
ATOM 670 N N . ASP A 1 83 ? 6.717 2.995 -20.519 1.00 96.00 83 ASP A N 1
ATOM 671 C CA . ASP A 1 83 ? 7.969 3.421 -21.169 1.00 96.00 83 ASP A CA 1
ATOM 672 C C . ASP A 1 83 ? 8.434 4.826 -20.746 1.00 96.00 83 ASP A C 1
ATOM 674 O O . ASP A 1 83 ? 9.620 5.146 -20.796 1.00 96.00 83 ASP A O 1
ATOM 678 N N . ASN A 1 84 ? 7.502 5.677 -20.311 1.00 93.06 84 ASN A N 1
ATOM 679 C CA . ASN A 1 84 ? 7.791 7.018 -19.801 1.00 93.06 84 ASN A CA 1
ATOM 680 C C . ASN A 1 84 ? 8.216 7.034 -18.318 1.00 93.06 84 ASN A C 1
ATOM 682 O O . ASN A 1 84 ? 8.462 8.108 -17.772 1.00 93.06 84 ASN A O 1
ATOM 686 N N . GLY A 1 85 ? 8.288 5.871 -17.666 1.00 90.38 85 GLY A N 1
ATOM 687 C CA . GLY A 1 85 ? 8.657 5.717 -16.263 1.00 90.38 85 GLY A CA 1
ATOM 688 C C . GLY A 1 85 ? 7.509 5.888 -15.269 1.00 90.38 85 GLY A C 1
ATOM 689 O O . GLY A 1 85 ? 7.713 5.603 -14.091 1.00 90.38 85 GLY A O 1
ATOM 690 N N . GLU A 1 86 ? 6.311 6.293 -15.692 1.00 91.31 86 GLU A N 1
ATOM 691 C CA . GLU A 1 86 ? 5.147 6.383 -14.803 1.00 91.31 86 GLU A CA 1
ATOM 692 C C . GLU A 1 86 ? 4.600 4.984 -14.474 1.00 91.31 86 GLU A C 1
ATOM 694 O O . GLU A 1 86 ? 4.616 4.103 -15.338 1.00 91.31 86 GLU A O 1
ATOM 699 N N . PRO A 1 87 ? 4.097 4.746 -13.250 1.00 91.81 87 PRO A N 1
ATOM 700 C CA . PRO A 1 87 ? 3.380 3.518 -12.943 1.00 91.81 87 PRO A CA 1
ATOM 701 C C . PRO A 1 87 ? 2.101 3.431 -13.780 1.00 91.81 87 PRO A C 1
ATOM 703 O O . PRO A 1 87 ? 1.456 4.448 -14.055 1.00 91.81 87 PRO A O 1
ATOM 706 N N . ILE A 1 88 ? 1.747 2.212 -14.180 1.00 93.81 88 ILE A N 1
ATOM 707 C CA . ILE A 1 88 ? 0.514 1.944 -14.914 1.00 93.81 88 ILE A CA 1
ATOM 708 C C . ILE A 1 88 ? -0.715 2.313 -14.068 1.00 93.81 88 ILE A C 1
ATOM 710 O O . ILE A 1 88 ? -0.793 1.970 -12.891 1.00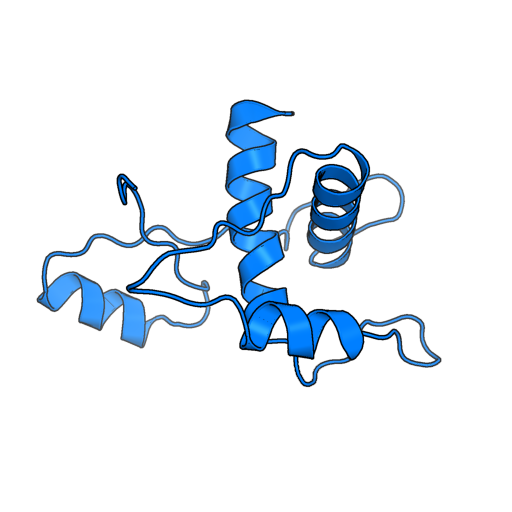 93.81 88 ILE A O 1
ATOM 714 N N . ASP A 1 89 ? -1.680 2.994 -14.685 1.00 92.00 89 ASP A N 1
ATOM 715 C CA . ASP A 1 89 ? -2.983 3.325 -14.089 1.00 92.00 89 ASP A CA 1
ATOM 716 C C . ASP A 1 89 ? -4.023 2.259 -14.475 1.00 92.00 89 ASP A C 1
ATOM 718 O O . ASP A 1 89 ? -4.981 2.504 -15.210 1.00 92.00 89 ASP A O 1
ATOM 722 N N . ALA A 1 90 ? -3.724 1.011 -14.115 1.00 92.75 90 ALA A N 1
ATOM 723 C CA . ALA A 1 90 ? -4.597 -0.134 -14.335 1.00 92.75 90 ALA A CA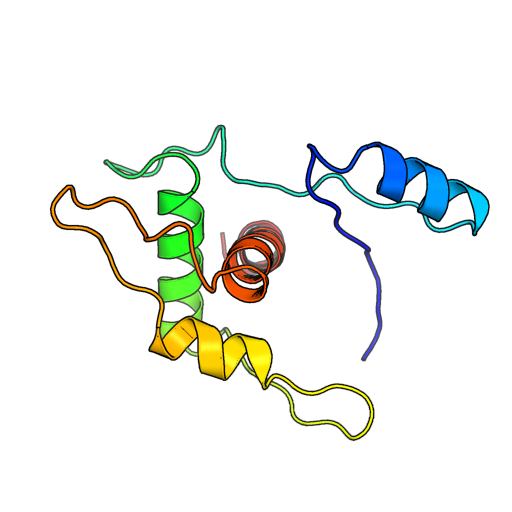 1
ATOM 724 C C . ALA A 1 90 ? -4.238 -1.262 -13.367 1.00 92.75 90 ALA A C 1
ATOM 726 O O . ALA A 1 90 ? -3.059 -1.517 -13.124 1.00 92.75 90 ALA A O 1
ATOM 727 N N . TYR A 1 91 ? -5.256 -1.994 -12.900 1.00 91.38 91 TYR A N 1
ATOM 728 C CA . TYR A 1 91 ? -5.086 -3.118 -11.970 1.00 91.38 91 TYR A CA 1
ATOM 729 C C . TYR A 1 91 ? -4.316 -2.705 -10.705 1.00 91.38 91 TYR A C 1
ATOM 731 O O . TYR A 1 91 ? -3.365 -3.371 -10.309 1.00 91.38 91 TYR A O 1
ATOM 739 N N . ASN A 1 92 ? -4.699 -1.571 -10.121 1.00 93.25 92 ASN A N 1
ATOM 740 C CA . ASN A 1 92 ? -3.987 -0.921 -9.025 1.00 93.25 92 ASN A CA 1
ATOM 741 C C . ASN A 1 92 ? -4.906 -0.478 -7.882 1.00 93.25 92 ASN A C 1
ATOM 743 O O . ASN A 1 92 ? -4.476 0.322 -7.070 1.00 93.25 92 ASN A O 1
ATOM 747 N N . HIS A 1 93 ? -6.148 -0.948 -7.768 1.00 92.56 93 HIS A N 1
ATOM 748 C CA . HIS A 1 93 ? -7.035 -0.459 -6.705 1.00 92.56 93 HIS A CA 1
ATOM 749 C C . HIS A 1 93 ? -6.504 -0.799 -5.301 1.00 92.56 93 HIS A C 1
ATOM 751 O O . HIS A 1 93 ? -6.482 0.056 -4.418 1.00 92.56 93 HIS A O 1
ATOM 757 N N . ALA A 1 94 ? -6.039 -2.034 -5.097 1.00 93.81 94 ALA A N 1
ATOM 758 C CA . ALA A 1 94 ? -5.385 -2.454 -3.863 1.00 93.81 94 ALA A CA 1
ATOM 759 C C . ALA A 1 94 ? -3.994 -1.815 -3.714 1.00 93.81 94 ALA A C 1
ATOM 761 O O . ALA A 1 94 ? -3.544 -1.572 -2.599 1.00 93.81 94 ALA A O 1
ATOM 762 N N . LEU A 1 95 ? -3.310 -1.516 -4.822 1.00 93.00 95 LEU A N 1
ATOM 763 C CA . LEU A 1 95 ? -1.996 -0.859 -4.807 1.00 93.00 95 LEU A CA 1
ATOM 764 C C . LEU A 1 95 ? -2.036 0.667 -4.731 1.00 93.00 95 LEU A C 1
ATOM 766 O O . LEU A 1 95 ? -1.002 1.270 -4.468 1.00 93.00 95 LEU A O 1
ATOM 770 N N . ASP A 1 96 ? -3.189 1.289 -4.928 1.00 88.38 96 ASP A N 1
ATOM 771 C CA . ASP A 1 96 ? -3.425 2.695 -4.625 1.00 88.38 96 ASP A CA 1
ATOM 772 C C . ASP A 1 96 ? -3.726 2.840 -3.128 1.00 88.38 96 ASP A C 1
ATOM 774 O O . ASP A 1 96 ? -3.223 3.756 -2.479 1.00 88.38 96 ASP A O 1
ATOM 778 N N . GLU A 1 97 ? -4.466 1.886 -2.552 1.00 91.06 97 GLU A N 1
ATOM 779 C CA . GLU A 1 97 ? -4.760 1.830 -1.116 1.00 91.06 97 GLU A CA 1
ATOM 780 C C . GLU A 1 97 ? -3.533 1.446 -0.273 1.00 91.06 97 GLU A C 1
ATOM 782 O O . GLU A 1 97 ? -3.230 2.112 0.718 1.00 91.06 97 GLU A O 1
ATOM 787 N N . ALA A 1 98 ? -2.768 0.422 -0.657 1.00 93.19 98 ALA A N 1
ATOM 788 C CA . ALA A 1 98 ? -1.690 -0.089 0.192 1.00 93.19 98 ALA A CA 1
ATOM 789 C C . ALA A 1 98 ? -0.612 0.960 0.561 1.00 93.19 98 ALA A C 1
ATOM 791 O O . ALA A 1 98 ? -0.216 1.023 1.731 1.00 93.19 98 ALA A O 1
ATOM 792 N N . PRO A 1 99 ? -0.133 1.832 -0.353 1.00 90.44 99 PRO A N 1
ATOM 793 C CA . PRO A 1 99 ? 0.776 2.924 -0.019 1.00 90.44 99 PRO A CA 1
ATOM 794 C C . PRO A 1 99 ? 0.173 3.914 0.972 1.00 90.44 99 PRO A C 1
ATOM 796 O O . PRO A 1 99 ? 0.900 4.450 1.807 1.00 90.44 99 PRO A O 1
ATOM 799 N N . TYR A 1 100 ? -1.136 4.153 0.904 1.00 88.75 100 TYR A N 1
ATOM 800 C CA . TYR A 1 100 ? -1.832 5.052 1.810 1.00 88.75 100 TYR A CA 1
ATOM 801 C C . TYR A 1 100 ? -1.814 4.537 3.251 1.00 88.75 100 TYR A C 1
ATOM 803 O O . TYR A 1 100 ? -1.366 5.246 4.160 1.00 88.75 100 TYR A O 1
ATOM 811 N N . SER A 1 101 ? -2.211 3.281 3.452 1.00 88.62 101 SER A N 1
ATOM 812 C CA . SER A 1 101 ? -2.139 2.617 4.757 1.00 88.62 101 SER A CA 1
ATOM 813 C C . SER A 1 101 ? -0.692 2.494 5.246 1.00 88.62 101 SER A C 1
ATOM 815 O O . SER A 1 101 ? -0.375 2.795 6.402 1.00 88.62 101 SER A O 1
ATOM 817 N N . ASN A 1 102 ? 0.234 2.162 4.344 1.00 92.19 102 ASN A N 1
ATOM 818 C CA . ASN A 1 102 ? 1.654 2.081 4.666 1.00 92.19 102 ASN A CA 1
ATOM 819 C C . ASN A 1 102 ? 2.260 3.439 5.048 1.00 92.19 102 ASN A C 1
ATOM 821 O O . ASN A 1 102 ? 3.138 3.491 5.903 1.00 92.19 102 ASN A O 1
ATOM 825 N N . ASN A 1 103 ? 1.808 4.554 4.468 1.00 89.75 103 ASN A N 1
ATOM 826 C CA . ASN A 1 103 ? 2.264 5.884 4.872 1.00 89.75 103 ASN A CA 1
ATOM 827 C C . ASN A 1 103 ? 1.887 6.205 6.306 1.00 89.75 103 ASN A C 1
ATOM 829 O O . ASN A 1 103 ? 2.709 6.777 7.025 1.00 89.75 103 ASN A O 1
ATOM 833 N N . TYR A 1 104 ? 0.662 5.859 6.706 1.00 88.81 104 TYR A N 1
ATOM 834 C CA . TYR A 1 104 ? 0.231 6.026 8.084 1.00 88.81 104 TYR A CA 1
ATOM 835 C C . TYR A 1 104 ? 1.153 5.232 9.013 1.00 88.81 104 TYR A C 1
ATOM 837 O O . TYR A 1 104 ? 1.766 5.818 9.904 1.00 88.81 104 TYR A O 1
ATOM 845 N N . PHE A 1 105 ? 1.361 3.941 8.732 1.00 89.38 105 PHE A N 1
ATOM 846 C CA . PHE A 1 105 ? 2.291 3.107 9.496 1.00 89.38 105 PHE A CA 1
ATOM 847 C C . PHE A 1 105 ? 3.708 3.702 9.540 1.00 89.38 105 PHE A C 1
ATOM 849 O O . PHE A 1 105 ? 4.279 3.899 10.612 1.00 89.38 105 PHE A O 1
ATOM 856 N N . TYR A 1 106 ? 4.261 4.052 8.380 1.00 87.88 106 TYR A N 1
ATOM 857 C CA . TYR A 1 106 ? 5.610 4.588 8.254 1.00 87.88 106 TYR A CA 1
ATOM 858 C C . TYR A 1 106 ? 5.785 5.874 9.068 1.00 87.88 106 TYR A C 1
ATOM 860 O O . TYR A 1 106 ? 6.764 6.005 9.795 1.00 87.88 106 TYR A O 1
ATOM 868 N N . LYS A 1 107 ? 4.836 6.817 8.984 1.00 86.38 107 LYS A N 1
ATOM 869 C CA . LYS A 1 107 ? 4.897 8.096 9.709 1.00 86.38 107 LYS A CA 1
ATOM 870 C C . LYS A 1 107 ? 4.698 7.950 11.219 1.00 86.38 107 LYS A C 1
ATOM 872 O O . LYS A 1 107 ? 5.191 8.805 11.943 1.00 86.38 107 LYS A O 1
ATOM 877 N N . GLN A 1 108 ? 3.975 6.928 11.674 1.00 87.56 108 GLN A N 1
ATOM 878 C CA . GLN A 1 108 ? 3.708 6.714 13.100 1.00 87.56 108 GLN A CA 1
ATOM 879 C C . GLN A 1 108 ? 4.769 5.851 13.794 1.00 87.56 108 GLN A C 1
ATOM 881 O O . GLN A 1 108 ? 5.040 6.069 14.972 1.00 87.56 108 GLN A O 1
ATOM 886 N N . TYR A 1 109 ? 5.356 4.872 13.095 1.00 88.06 109 TYR A N 1
ATOM 887 C CA . TYR A 1 109 ? 6.130 3.803 13.743 1.00 88.06 109 TYR A CA 1
ATOM 888 C C . TYR A 1 109 ? 7.546 3.591 13.198 1.00 88.06 109 TYR A C 1
ATOM 890 O O . TYR A 1 109 ? 8.338 2.919 13.856 1.00 88.06 109 TYR A O 1
ATOM 898 N N . VAL A 1 110 ? 7.878 4.118 12.015 1.00 85.25 110 VAL A N 1
ATOM 899 C CA . VAL A 1 110 ? 9.201 3.914 11.391 1.00 85.25 110 VAL A CA 1
ATOM 900 C C . VAL A 1 110 ? 10.013 5.202 11.332 1.00 85.25 110 VAL A C 1
ATOM 902 O O . VAL A 1 110 ? 11.206 5.187 11.628 1.00 85.25 110 VAL A O 1
ATOM 905 N N . LYS A 1 111 ? 9.381 6.278 10.862 1.00 66.19 111 LYS A N 1
ATOM 906 C CA . LYS A 1 111 ? 10.016 7.554 10.536 1.00 66.19 111 LYS A CA 1
ATOM 907 C C . LYS A 1 111 ? 10.448 8.337 11.771 1.00 66.19 111 LYS A C 1
ATOM 909 O O . LYS A 1 111 ? 9.650 8.414 12.727 1.00 66.19 111 LYS A O 1
#

Foldseek 3Di:
DDDDAAEDEPVPVVVQVVCVVVVHHHDHFCQQQVPDDPPDGGNRVLVVLLVVCVVVVNDDADDDDPDHCVLVVVLVVVFDADPVRHIDPPSCPVVSVVSRVSVVCCVPPPD

Sequence (111 aa):
MQYTEVFVDPACKSLREELHLICIQPSVVDNNVRDIKGSSKGKEVGIERLQNTITNEQFLLVECDEYDHYNFLKEIGMYVRLDNGEPIDAYNHALDEAPYSNNYFYKQYVK